Protein AF-A0A0D8FYC6-F1 (afdb_monomer_lite)

Secondary structure (DSSP, 8-state):
--HHHHHHHHHHHHHHHHHT---EE----SHHHHHHHHHTT--EE-STTT-----HHHHHHHHHHTPPP---S----HHHHHHHHHTTSTTHHHHHTS-S----HHHHHHHHHHHHHTT-HHHHHHHHHHHHHHHHHHTT---HHHHHHHHHHHHHHHHHHHHTT-

InterPro domains:
  IPR001633 EAL domain [PF00563] (3-53)
  IPR001633 EAL domain [PS50883] (1-67)
  IPR035919 EAL domain superfamily [G3DSA:3.20.20.450] (1-69)
  IPR035919 EAL domain superfamily [SSF141868] (3-65)

Structure (mmCIF, N/CA/C/O backbone):
data_AF-A0A0D8FYC6-F1
#
_entry.id   AF-A0A0D8FYC6-F1
#
loop_
_atom_site.group_PDB
_atom_site.id
_atom_site.type_symbol
_atom_site.label_atom_id
_atom_site.label_alt_id
_atom_site.label_comp_id
_atom_site.label_asym_id
_atom_site.label_entity_id
_atom_site.label_seq_id
_atom_site.pdbx_PDB_ins_code
_atom_site.Cartn_x
_atom_site.Cartn_y
_atom_site.Cartn_z
_atom_site.occupancy
_atom_site.B_iso_or_equiv
_atom_site.auth_seq_id
_atom_site.auth_comp_id
_atom_site.auth_asym_id
_atom_site.auth_atom_id
_atom_site.pdbx_PDB_model_num
ATOM 1 N N . MET A 1 1 ? 10.783 3.625 -0.130 1.00 62.75 1 MET A N 1
ATOM 2 C CA . MET A 1 1 ? 9.831 4.620 -0.662 1.00 62.75 1 MET A CA 1
ATOM 3 C C . MET A 1 1 ? 9.340 5.453 0.504 1.00 62.75 1 MET A C 1
ATOM 5 O O . MET A 1 1 ? 9.030 4.868 1.537 1.00 62.75 1 MET A O 1
ATOM 9 N N . ASP A 1 2 ? 9.343 6.778 0.390 1.00 71.94 2 ASP A N 1
ATOM 10 C CA . ASP A 1 2 ? 8.760 7.634 1.423 1.00 71.94 2 ASP A CA 1
ATOM 11 C C . ASP A 1 2 ? 7.218 7.564 1.393 1.00 71.94 2 ASP A C 1
ATOM 13 O O . ASP A 1 2 ? 6.615 7.017 0.464 1.00 71.94 2 ASP A O 1
ATOM 17 N N . VAL A 1 3 ? 6.578 8.106 2.430 1.00 63.38 3 VAL A N 1
ATOM 18 C CA . VAL A 1 3 ? 5.122 8.021 2.628 1.00 63.38 3 VAL A CA 1
ATOM 19 C C . VAL A 1 3 ? 4.333 8.723 1.518 1.00 63.38 3 VAL A C 1
ATOM 21 O O . VAL A 1 3 ? 3.275 8.222 1.134 1.00 63.38 3 VAL A O 1
ATOM 24 N N . ASN A 1 4 ? 4.836 9.833 0.973 1.00 72.81 4 ASN A N 1
ATOM 25 C CA . ASN A 1 4 ? 4.130 10.592 -0.058 1.00 72.81 4 ASN A CA 1
ATOM 26 C C . ASN A 1 4 ? 4.179 9.854 -1.392 1.00 72.81 4 ASN A C 1
ATOM 28 O O . ASN A 1 4 ? 3.146 9.665 -2.032 1.00 72.81 4 ASN A O 1
ATOM 32 N N . SER A 1 5 ? 5.359 9.359 -1.772 1.00 75.94 5 SER A N 1
ATOM 33 C CA . SER A 1 5 ? 5.511 8.551 -2.984 1.00 75.94 5 SER A CA 1
ATOM 34 C C . SER A 1 5 ? 4.628 7.302 -2.934 1.00 75.94 5 SER A C 1
ATOM 36 O O . SER A 1 5 ? 3.955 6.972 -3.910 1.00 75.94 5 SER A O 1
ATOM 38 N N . PHE A 1 6 ? 4.554 6.641 -1.775 1.00 74.88 6 PHE A N 1
ATOM 39 C CA . PHE A 1 6 ? 3.672 5.493 -1.584 1.00 74.88 6 PHE A CA 1
ATOM 40 C C . PHE A 1 6 ? 2.192 5.850 -1.788 1.00 74.88 6 PHE A C 1
ATOM 42 O O . PHE A 1 6 ? 1.472 5.110 -2.461 1.00 74.88 6 PHE A O 1
ATOM 49 N N . ALA A 1 7 ? 1.733 6.981 -1.243 1.00 73.38 7 ALA A N 1
ATOM 50 C CA . ALA A 1 7 ? 0.352 7.436 -1.398 1.00 73.38 7 ALA A CA 1
ATOM 51 C C . ALA A 1 7 ? 0.002 7.727 -2.867 1.00 73.38 7 ALA A C 1
ATOM 53 O O . ALA A 1 7 ? -1.060 7.317 -3.340 1.00 73.38 7 ALA A O 1
ATOM 54 N N . VAL A 1 8 ? 0.913 8.368 -3.607 1.00 84.00 8 VAL A N 1
ATOM 55 C CA . VAL A 1 8 ? 0.735 8.658 -5.038 1.00 84.00 8 VAL A CA 1
ATOM 56 C C . VAL A 1 8 ? 0.640 7.369 -5.850 1.00 84.00 8 VAL A C 1
ATOM 58 O O . VAL A 1 8 ? -0.327 7.184 -6.588 1.00 84.00 8 VAL A O 1
ATOM 61 N N . VAL A 1 9 ? 1.592 6.445 -5.687 1.00 83.06 9 VAL A N 1
ATOM 62 C CA . VAL A 1 9 ? 1.609 5.193 -6.462 1.00 83.06 9 VAL A CA 1
ATOM 63 C C . VAL A 1 9 ? 0.421 4.300 -6.112 1.00 83.06 9 VAL A C 1
ATOM 65 O O . VAL A 1 9 ? -0.181 3.713 -7.009 1.00 83.06 9 VAL A O 1
ATOM 68 N N . SER A 1 10 ? 0.019 4.250 -4.841 1.00 77.50 10 SER A N 1
ATOM 69 C CA . SER A 1 10 ? -1.192 3.537 -4.410 1.00 77.50 10 SER A CA 1
ATOM 70 C C . SER A 1 10 ? -2.447 4.113 -5.071 1.00 77.50 10 SER A C 1
ATOM 72 O O . SER A 1 10 ? -3.253 3.372 -5.631 1.00 77.50 10 SER A O 1
ATOM 74 N N . SER A 1 11 ? -2.584 5.442 -5.082 1.00 83.31 11 SER A N 1
ATOM 75 C CA . SER A 1 11 ? -3.723 6.125 -5.708 1.00 83.31 11 SER A CA 1
ATOM 76 C C . SER A 1 11 ? -3.771 5.876 -7.216 1.00 83.31 11 SER A C 1
ATOM 78 O O . SER A 1 11 ? -4.825 5.542 -7.754 1.00 83.31 11 SER A O 1
ATOM 80 N N . LEU A 1 12 ? -2.626 5.969 -7.900 1.00 86.62 12 LEU A N 1
ATOM 81 C CA . LEU A 1 12 ? -2.525 5.694 -9.334 1.00 86.62 12 LEU A CA 1
ATOM 82 C C . LEU A 1 12 ? -2.868 4.236 -9.657 1.00 86.62 12 LEU A C 1
ATOM 84 O O . LEU A 1 12 ? -3.613 3.980 -10.598 1.00 86.62 12 LEU A O 1
ATOM 88 N N . SER A 1 13 ? -2.362 3.289 -8.866 1.00 82.69 13 SER A N 1
ATOM 89 C CA . SER A 1 13 ? -2.627 1.856 -9.051 1.00 82.69 13 SER A CA 1
ATOM 90 C C . SER A 1 13 ? -4.116 1.543 -8.889 1.00 82.69 13 SER A C 1
ATOM 92 O O . SER A 1 13 ? -4.694 0.794 -9.678 1.00 82.69 13 SER A O 1
ATOM 94 N N . PHE A 1 14 ? -4.764 2.177 -7.910 1.00 80.75 14 PHE A N 1
ATOM 95 C CA . PHE A 1 14 ? -6.203 2.064 -7.699 1.00 80.75 14 PHE A CA 1
ATOM 96 C C . PHE A 1 14 ? -7.010 2.641 -8.871 1.00 80.75 14 PHE A C 1
ATOM 98 O O . PHE A 1 14 ? -7.890 1.963 -9.406 1.00 80.75 14 PHE A O 1
ATOM 105 N N . LEU A 1 15 ? -6.676 3.860 -9.310 1.00 85.81 15 LEU A N 1
ATOM 106 C CA . LEU A 1 15 ? -7.316 4.506 -10.460 1.00 85.81 15 LEU A CA 1
ATOM 107 C C . LEU A 1 15 ? -7.155 3.677 -11.733 1.00 85.81 15 LEU A C 1
ATOM 109 O O . LEU A 1 15 ? -8.124 3.481 -12.462 1.00 85.81 15 LEU A O 1
ATOM 113 N N . ALA A 1 16 ? -5.957 3.148 -11.974 1.00 86.38 16 ALA A N 1
ATOM 114 C CA . ALA A 1 16 ? -5.676 2.324 -13.135 1.00 86.38 16 ALA A CA 1
ATOM 115 C C . ALA A 1 16 ? -6.537 1.060 -13.170 1.00 86.38 16 ALA A C 1
ATOM 117 O O . ALA A 1 16 ? -7.101 0.727 -14.212 1.00 86.38 16 ALA A O 1
ATOM 118 N N . ARG A 1 17 ? -6.709 0.401 -12.016 1.00 82.69 17 ARG A N 1
ATOM 119 C CA . ARG A 1 17 ? -7.574 -0.775 -11.899 1.00 82.69 17 ARG A CA 1
ATOM 120 C C . ARG A 1 17 ? -9.033 -0.448 -12.206 1.00 82.69 17 ARG A C 1
ATOM 122 O O . ARG A 1 17 ? -9.665 -1.204 -12.935 1.00 82.69 17 ARG A O 1
ATOM 129 N N . ILE A 1 18 ? -9.561 0.660 -11.679 1.00 83.50 18 ILE A N 1
ATOM 130 C CA . ILE A 1 18 ? -10.941 1.093 -11.964 1.00 83.50 18 ILE A CA 1
ATOM 131 C C . ILE A 1 18 ? -11.107 1.447 -13.443 1.00 83.50 18 ILE A C 1
ATOM 133 O O . ILE A 1 18 ? -12.100 1.075 -14.060 1.00 83.50 18 ILE A O 1
ATOM 137 N N . ALA A 1 19 ? -10.130 2.146 -14.018 1.00 89.81 19 ALA A N 1
ATOM 138 C CA . ALA A 1 19 ? -10.148 2.554 -15.416 1.00 89.81 19 ALA A CA 1
ATOM 139 C C . ALA A 1 19 ? -9.852 1.403 -16.398 1.00 89.81 19 ALA A C 1
ATOM 141 O O . ALA A 1 19 ? -9.963 1.598 -17.606 1.00 89.81 19 ALA A O 1
ATOM 142 N N . GLY A 1 20 ? -9.457 0.220 -15.912 1.00 85.94 20 GLY A N 1
ATOM 143 C CA . GLY A 1 20 ? -9.084 -0.917 -16.755 1.00 85.94 20 GLY A CA 1
ATOM 144 C C . GLY A 1 20 ? -7.800 -0.695 -17.565 1.00 85.94 20 GLY A C 1
ATOM 145 O O . GLY A 1 20 ? -7.620 -1.318 -18.610 1.00 85.94 20 GLY A O 1
ATOM 146 N N . ILE A 1 21 ? -6.910 0.192 -17.109 1.00 90.31 21 ILE A N 1
ATOM 147 C CA . ILE A 1 21 ? -5.634 0.489 -17.773 1.00 90.31 21 ILE A CA 1
ATOM 148 C C . ILE A 1 21 ? -4.470 -0.192 -17.051 1.00 90.31 21 ILE A C 1
ATOM 150 O O . ILE A 1 21 ? -4.507 -0.435 -15.846 1.00 90.31 21 ILE A O 1
ATOM 154 N N . ARG A 1 22 ? -3.402 -0.488 -17.798 1.00 87.06 22 ARG A N 1
ATOM 155 C CA . ARG A 1 22 ? -2.169 -1.060 -17.243 1.00 87.06 22 ARG A CA 1
ATOM 156 C C . ARG A 1 22 ? -1.171 0.048 -16.927 1.00 87.06 22 ARG A C 1
ATOM 158 O O . ARG A 1 22 ? -1.024 0.981 -17.710 1.00 87.06 22 ARG A O 1
ATOM 165 N N . VAL A 1 23 ? -0.462 -0.095 -15.811 1.00 90.00 23 VAL A N 1
ATOM 166 C CA . VAL A 1 23 ? 0.601 0.824 -15.377 1.00 90.00 23 VAL A CA 1
ATOM 167 C C . VAL A 1 23 ? 1.941 0.110 -15.477 1.00 90.00 23 VAL A C 1
ATOM 169 O O . VAL A 1 23 ? 2.039 -1.065 -15.118 1.00 90.00 23 VAL A O 1
ATOM 172 N N . VAL A 1 24 ? 2.955 0.826 -15.958 1.00 92.50 24 VAL A N 1
ATOM 173 C CA . VAL A 1 24 ? 4.349 0.374 -16.005 1.00 92.50 24 VAL A CA 1
ATOM 174 C C . VAL A 1 24 ? 5.132 1.129 -14.936 1.00 92.50 24 VAL A C 1
ATOM 176 O O . VAL A 1 24 ? 5.103 2.356 -14.912 1.00 92.50 24 VAL A O 1
ATOM 179 N N . ALA A 1 25 ? 5.826 0.408 -14.054 1.00 91.81 25 ALA A N 1
ATOM 180 C CA . ALA A 1 25 ? 6.834 1.016 -13.189 1.00 91.81 25 ALA A CA 1
ATOM 181 C C . ALA A 1 25 ? 8.148 1.152 -13.965 1.00 91.81 25 ALA A C 1
ATOM 183 O O . ALA A 1 25 ? 8.753 0.143 -14.324 1.00 91.81 25 ALA A O 1
ATOM 184 N N . GLU A 1 26 ? 8.573 2.383 -14.234 1.00 94.50 26 GLU A N 1
ATOM 185 C CA . GLU A 1 26 ? 9.835 2.679 -14.916 1.00 94.50 26 GLU A CA 1
ATOM 186 C C . GLU A 1 26 ? 10.975 2.923 -13.920 1.00 94.50 26 GLU A C 1
ATOM 188 O O . GLU A 1 26 ? 10.749 3.332 -12.782 1.00 94.50 26 GLU A O 1
ATOM 193 N N . GLY A 1 27 ? 12.212 2.690 -14.366 1.00 93.50 27 GLY A N 1
ATOM 194 C CA . GLY A 1 27 ? 13.413 2.963 -13.576 1.00 93.50 27 GLY A CA 1
ATOM 195 C C . GLY A 1 27 ? 13.618 2.020 -12.388 1.00 93.50 27 GLY A C 1
ATOM 196 O O . GLY A 1 27 ? 14.230 2.419 -11.408 1.00 93.50 27 GLY A O 1
ATOM 197 N N . VAL A 1 28 ? 13.108 0.785 -12.442 1.00 92.62 28 VAL A N 1
ATOM 198 C CA . VAL A 1 28 ? 13.336 -0.208 -11.377 1.00 92.62 28 VAL A CA 1
ATOM 199 C C . VAL A 1 28 ? 14.750 -0.780 -11.479 1.00 92.62 28 VAL A C 1
ATOM 201 O O . VAL A 1 28 ? 15.089 -1.465 -12.447 1.00 92.62 28 VAL A O 1
ATOM 204 N N . GLU A 1 29 ? 15.579 -0.523 -10.474 1.00 94.94 29 GLU A N 1
ATOM 205 C CA . GLU A 1 29 ? 16.993 -0.917 -10.468 1.00 94.94 29 GLU A CA 1
ATOM 206 C C . GLU A 1 29 ? 17.291 -2.002 -9.433 1.00 94.94 29 GLU A C 1
ATOM 208 O O . GLU A 1 29 ? 18.260 -2.747 -9.573 1.00 94.94 29 GLU A O 1
ATOM 213 N N . THR A 1 30 ? 16.435 -2.135 -8.419 1.00 90.94 30 THR A N 1
ATOM 214 C CA . THR A 1 30 ? 16.637 -3.061 -7.301 1.00 90.94 30 THR A CA 1
ATOM 215 C C . THR A 1 30 ? 15.470 -4.028 -7.120 1.00 90.94 30 THR A C 1
ATOM 217 O O . THR A 1 30 ? 14.307 -3.706 -7.382 1.00 90.94 30 THR A O 1
ATOM 220 N N . THR A 1 31 ? 15.764 -5.224 -6.604 1.00 86.19 31 THR A N 1
ATOM 221 C CA . THR A 1 31 ? 14.745 -6.218 -6.228 1.00 86.19 31 THR A CA 1
ATOM 222 C C . THR A 1 31 ? 13.740 -5.655 -5.230 1.00 86.19 31 THR A C 1
ATOM 224 O O . THR A 1 31 ? 12.554 -5.946 -5.324 1.00 86.19 31 THR A O 1
ATOM 227 N N . ASP A 1 32 ? 14.181 -4.791 -4.320 1.00 82.12 32 ASP A N 1
ATOM 228 C CA . ASP A 1 32 ? 13.321 -4.182 -3.308 1.00 82.12 32 ASP A CA 1
ATOM 229 C C . ASP A 1 32 ? 12.285 -3.228 -3.924 1.00 82.12 32 ASP A C 1
ATOM 231 O O . ASP A 1 32 ? 11.148 -3.140 -3.457 1.00 82.12 32 ASP A O 1
ATOM 235 N N . GLU A 1 33 ? 12.656 -2.485 -4.970 1.00 86.44 33 GLU A N 1
ATOM 236 C CA . GLU A 1 33 ? 11.725 -1.651 -5.742 1.00 86.44 33 GLU A CA 1
ATOM 237 C C . GLU A 1 33 ? 10.717 -2.505 -6.501 1.00 86.44 33 GLU A C 1
ATOM 239 O O . GLU A 1 33 ? 9.518 -2.220 -6.450 1.00 86.44 33 GLU A O 1
ATOM 244 N N . LEU A 1 34 ? 11.190 -3.580 -7.138 1.00 86.62 34 LEU A N 1
ATOM 245 C CA . LEU A 1 34 ? 10.335 -4.540 -7.823 1.00 86.62 34 LEU A CA 1
ATOM 246 C C . LEU A 1 34 ? 9.320 -5.163 -6.865 1.00 86.62 34 LEU A C 1
ATOM 248 O O . LEU A 1 34 ? 8.127 -5.185 -7.165 1.00 86.62 34 LEU A O 1
ATOM 252 N N . PHE A 1 35 ? 9.775 -5.653 -5.710 1.00 80.44 35 PHE A N 1
ATOM 253 C CA . PHE A 1 35 ? 8.890 -6.239 -4.717 1.00 80.44 35 PHE A CA 1
ATOM 254 C C . PHE A 1 35 ? 7.847 -5.214 -4.297 1.00 80.44 35 PHE A C 1
ATOM 256 O O . PHE A 1 35 ? 6.664 -5.492 -4.463 1.00 80.44 35 PHE A O 1
ATOM 263 N N . ARG A 1 36 ? 8.231 -3.999 -3.891 1.00 79.69 36 ARG A N 1
ATOM 264 C CA . ARG A 1 36 ? 7.257 -2.948 -3.548 1.00 79.69 36 ARG A CA 1
ATOM 265 C C . ARG A 1 36 ? 6.209 -2.716 -4.640 1.00 79.69 36 ARG A C 1
ATOM 267 O O . ARG A 1 36 ? 5.031 -2.591 -4.316 1.00 79.69 36 ARG A O 1
ATOM 274 N N . TRP A 1 37 ? 6.606 -2.701 -5.912 1.00 85.31 37 TRP A N 1
ATOM 275 C CA . TRP A 1 37 ? 5.678 -2.550 -7.034 1.00 85.31 37 TRP A CA 1
ATOM 276 C C . TRP A 1 37 ? 4.689 -3.717 -7.153 1.00 85.31 37 TRP A C 1
ATOM 278 O O . TRP A 1 37 ? 3.481 -3.498 -7.218 1.00 85.31 37 TRP A O 1
ATOM 288 N N . ILE A 1 38 ? 5.173 -4.960 -7.099 1.00 81.00 38 ILE A N 1
ATOM 289 C CA . ILE A 1 38 ? 4.322 -6.163 -7.138 1.00 81.00 38 ILE A CA 1
ATOM 290 C C . ILE A 1 38 ? 3.375 -6.205 -5.938 1.00 81.00 38 ILE A C 1
ATOM 292 O O . ILE A 1 38 ? 2.209 -6.584 -6.060 1.00 81.00 38 ILE A O 1
ATOM 296 N N . HIS A 1 39 ? 3.859 -5.778 -4.771 1.00 74.19 39 HIS A N 1
ATOM 297 C CA . HIS A 1 39 ? 3.047 -5.708 -3.566 1.00 74.19 39 HIS A CA 1
ATOM 298 C C . HIS A 1 39 ? 1.904 -4.695 -3.733 1.00 74.19 39 HIS A C 1
ATOM 300 O O . HIS A 1 39 ? 0.836 -4.921 -3.187 1.00 74.19 39 HIS A O 1
ATOM 306 N N . LEU A 1 40 ? 2.059 -3.649 -4.548 1.00 75.62 40 LEU A N 1
ATOM 307 C CA . LEU A 1 40 ? 0.977 -2.724 -4.913 1.00 75.62 40 LEU A CA 1
ATOM 308 C C . LEU A 1 40 ? 0.075 -3.241 -6.055 1.00 75.62 40 LEU A C 1
ATOM 310 O O . LEU A 1 40 ? -0.757 -2.497 -6.569 1.00 75.62 40 LEU A O 1
ATOM 314 N N . GLY A 1 41 ? 0.217 -4.502 -6.472 1.00 76.31 41 GLY A N 1
ATOM 315 C CA . GLY A 1 41 ? -0.534 -5.070 -7.598 1.00 76.31 41 GLY A CA 1
ATOM 316 C C . GLY A 1 41 ? 0.045 -4.735 -8.968 1.00 76.31 41 GLY A C 1
ATOM 317 O O . GLY A 1 41 ? -0.616 -4.954 -9.982 1.00 76.31 41 GLY A O 1
ATOM 318 N N . GLY A 1 42 ? 1.276 -4.231 -9.003 1.00 82.81 42 GLY A N 1
ATOM 319 C CA . GLY A 1 42 ? 2.014 -3.960 -10.222 1.00 82.81 42 GLY A CA 1
ATOM 320 C C . GLY A 1 42 ? 2.239 -5.196 -11.090 1.00 82.81 42 GLY A C 1
ATOM 321 O O . GLY A 1 42 ? 2.583 -6.264 -10.586 1.00 82.81 42 GLY A O 1
ATOM 322 N N . GLN A 1 43 ? 2.065 -5.039 -12.406 1.00 80.94 43 GLN A N 1
ATOM 323 C CA . GLN A 1 43 ? 2.174 -6.137 -13.383 1.00 80.94 43 GLN A CA 1
ATOM 324 C C . GLN A 1 43 ? 3.220 -5.893 -14.473 1.00 80.94 43 GLN A C 1
ATOM 326 O O . GLN A 1 43 ? 3.757 -6.850 -15.023 1.00 80.94 43 GLN A O 1
ATOM 331 N N . LEU A 1 44 ? 3.497 -4.630 -14.808 1.00 88.38 44 LEU A N 1
ATOM 332 C CA . LEU A 1 44 ? 4.451 -4.256 -15.851 1.00 88.38 44 LEU A CA 1
ATOM 333 C C . LEU A 1 44 ? 5.583 -3.432 -15.247 1.00 88.38 44 LEU A C 1
ATOM 335 O O . LEU A 1 44 ? 5.343 -2.572 -14.398 1.00 88.38 44 LEU A O 1
ATOM 339 N N . VAL A 1 45 ? 6.811 -3.688 -15.682 1.00 90.88 45 VAL A N 1
ATOM 340 C CA . VAL A 1 45 ? 8.010 -3.055 -15.134 1.00 90.88 45 VAL A CA 1
ATOM 341 C C . VAL A 1 45 ? 9.063 -2.866 -16.219 1.00 90.88 45 VAL A C 1
ATOM 343 O O . VAL A 1 45 ? 9.219 -3.712 -17.097 1.00 90.88 45 VAL A O 1
ATOM 346 N N . GLN A 1 46 ? 9.792 -1.760 -16.133 1.00 93.31 46 GLN A N 1
ATOM 347 C CA . GLN A 1 46 ? 10.971 -1.462 -16.928 1.00 93.31 46 GLN A CA 1
ATOM 348 C C . GLN A 1 46 ? 12.061 -0.912 -16.007 1.00 93.31 46 GLN A C 1
ATOM 350 O O . GLN A 1 46 ? 11.807 -0.060 -15.158 1.00 93.31 46 GLN A O 1
ATOM 355 N N . GLY A 1 47 ? 13.297 -1.359 -16.200 1.00 93.56 47 GLY A N 1
ATOM 356 C CA . GLY A 1 47 ? 14.439 -0.795 -15.495 1.00 93.56 47 GLY A CA 1
ATOM 357 C C . GLY A 1 47 ? 15.676 -1.678 -15.555 1.00 93.56 47 GLY A C 1
ATOM 358 O O . GLY A 1 47 ? 15.638 -2.803 -16.063 1.00 93.56 47 GLY A O 1
ATOM 359 N N . TYR A 1 48 ? 16.782 -1.148 -15.035 1.00 94.38 48 TYR A N 1
ATOM 360 C CA . TYR A 1 48 ? 18.099 -1.781 -15.125 1.00 94.38 48 TYR A CA 1
ATOM 361 C C . TYR A 1 48 ? 18.221 -3.064 -14.312 1.00 94.38 48 TYR A C 1
ATOM 363 O O . TYR A 1 48 ? 19.138 -3.838 -14.575 1.00 94.38 48 TYR A O 1
ATOM 371 N N . LEU A 1 49 ? 17.283 -3.322 -13.394 1.00 91.00 49 LEU A N 1
ATOM 372 C CA . LEU A 1 49 ? 17.161 -4.623 -12.746 1.00 91.00 49 LEU A CA 1
ATOM 373 C C . LEU A 1 49 ? 17.002 -5.758 -13.772 1.00 91.00 49 LEU A C 1
ATOM 375 O O . LEU A 1 49 ? 17.484 -6.862 -13.542 1.00 91.00 49 LEU A O 1
ATOM 379 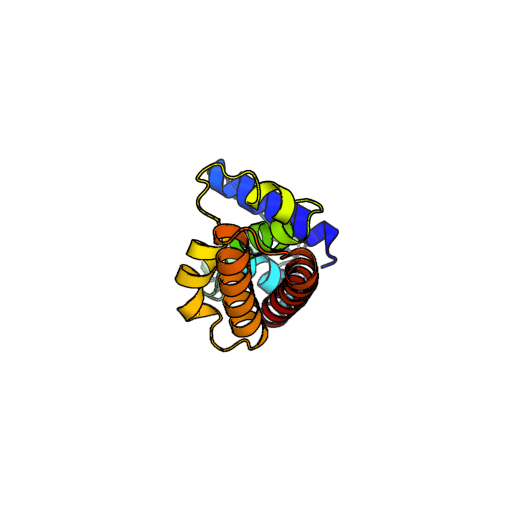N N . TYR A 1 50 ? 16.328 -5.481 -14.893 1.00 87.25 50 TYR A N 1
ATOM 380 C CA . TYR A 1 50 ? 16.069 -6.455 -15.951 1.00 87.25 50 TYR A CA 1
ATOM 381 C C . TYR A 1 50 ? 17.006 -6.281 -17.136 1.00 87.25 50 TYR A C 1
ATOM 383 O O . TYR A 1 50 ? 17.661 -7.229 -17.559 1.00 87.25 50 TYR A O 1
ATOM 391 N N . SER A 1 51 ? 17.047 -5.074 -17.701 1.00 90.06 51 SER A N 1
ATOM 392 C CA . SER A 1 51 ? 17.894 -4.781 -18.850 1.00 90.06 51 SER A CA 1
ATOM 393 C C . SER A 1 51 ? 18.121 -3.282 -18.989 1.00 90.06 51 SER A C 1
ATOM 395 O O . SER A 1 51 ? 17.229 -2.463 -18.753 1.00 90.06 51 SER A O 1
ATOM 397 N N . ARG A 1 52 ? 19.330 -2.915 -19.407 1.00 92.88 52 ARG A N 1
ATOM 398 C CA . ARG A 1 52 ? 19.601 -1.574 -19.935 1.00 92.88 52 ARG A CA 1
ATOM 399 C C . ARG A 1 52 ? 19.010 -1.458 -21.349 1.00 92.88 52 ARG A C 1
ATOM 401 O O . ARG A 1 52 ? 18.683 -2.476 -21.950 1.00 92.88 52 ARG A O 1
ATOM 408 N N . PRO A 1 53 ? 18.888 -0.250 -21.921 1.00 93.31 53 PRO A N 1
ATOM 409 C CA . PRO A 1 53 ? 18.666 -0.113 -23.352 1.00 93.31 53 PRO A CA 1
ATOM 410 C C . PRO A 1 53 ? 19.728 -0.905 -24.122 1.00 93.31 53 PRO A C 1
ATOM 412 O O . PRO A 1 53 ? 20.925 -0.747 -23.878 1.00 93.31 53 PRO A O 1
ATOM 415 N N . ILE A 1 54 ? 19.269 -1.773 -25.013 1.00 93.94 54 ILE A N 1
ATOM 416 C CA . ILE A 1 54 ? 20.089 -2.653 -25.846 1.00 93.94 54 ILE A CA 1
ATOM 417 C C . ILE A 1 54 ? 19.813 -2.362 -27.321 1.00 93.94 54 ILE A C 1
ATOM 419 O O . ILE A 1 54 ? 18.807 -1.734 -27.659 1.00 93.94 54 ILE A O 1
ATOM 423 N N . ASP A 1 55 ? 20.706 -2.809 -28.198 1.00 97.19 55 ASP A N 1
ATOM 424 C CA . ASP A 1 55 ? 20.488 -2.742 -29.640 1.00 97.19 55 ASP A CA 1
ATOM 425 C C . ASP A 1 55 ? 19.475 -3.794 -30.134 1.00 97.19 55 ASP A C 1
ATOM 427 O O . ASP A 1 55 ? 18.978 -4.642 -29.385 1.00 97.19 55 ASP A O 1
ATOM 431 N N . LEU A 1 56 ? 19.145 -3.703 -31.424 1.00 96.06 56 LEU A N 1
ATOM 432 C CA . LEU A 1 56 ? 18.165 -4.572 -32.064 1.00 96.06 56 LEU A CA 1
ATOM 433 C C . LEU A 1 56 ? 18.585 -6.048 -32.044 1.00 96.06 56 LEU A C 1
ATOM 435 O O . LEU A 1 56 ? 17.734 -6.902 -31.811 1.00 96.06 56 LEU A O 1
ATOM 439 N N . GLU A 1 57 ? 19.861 -6.363 -32.280 1.00 96.31 57 GLU A N 1
ATOM 440 C CA . GLU A 1 57 ? 20.312 -7.759 -32.326 1.00 96.31 57 GLU A CA 1
ATOM 441 C C . GLU A 1 57 ? 20.202 -8.420 -30.952 1.00 96.31 57 GLU A C 1
ATOM 443 O O . GLU A 1 57 ? 19.659 -9.520 -30.827 1.00 96.31 57 GLU A O 1
ATOM 448 N N . ALA A 1 58 ? 20.629 -7.719 -29.901 1.00 92.38 58 ALA A N 1
ATOM 449 C CA . ALA A 1 58 ? 20.481 -8.187 -28.531 1.00 92.38 58 ALA A CA 1
ATOM 450 C C . ALA A 1 58 ? 19.003 -8.365 -28.142 1.00 92.38 58 ALA A C 1
ATOM 452 O O . ALA A 1 58 ? 18.659 -9.338 -27.466 1.00 92.38 58 ALA A O 1
ATOM 453 N N . PHE A 1 59 ? 18.120 -7.462 -28.586 1.00 91.69 59 PHE A N 1
ATOM 454 C CA . PHE A 1 59 ? 16.680 -7.567 -28.344 1.00 91.69 59 PHE A CA 1
ATOM 455 C C . PHE A 1 59 ? 16.056 -8.789 -29.029 1.00 91.69 59 PHE A C 1
ATOM 457 O O . PHE A 1 59 ? 15.338 -9.548 -28.375 1.00 91.69 59 PHE A O 1
ATOM 464 N N . LEU A 1 60 ? 16.366 -9.024 -30.309 1.00 94.12 60 LEU A N 1
ATOM 465 C CA . LEU A 1 60 ? 15.905 -10.212 -31.037 1.00 94.12 60 LEU A CA 1
ATOM 466 C C . LEU A 1 60 ? 16.375 -11.499 -30.349 1.00 94.12 60 LEU A C 1
ATOM 468 O O . LEU A 1 60 ? 15.581 -12.412 -30.140 1.00 94.12 60 LEU A O 1
ATOM 472 N N . GLY A 1 61 ? 17.626 -11.525 -29.879 1.00 91.88 61 GLY A N 1
ATOM 473 C CA . GLY A 1 61 ? 18.151 -12.656 -29.120 1.00 91.88 61 GLY A CA 1
ATOM 474 C C . GLY A 1 61 ? 17.393 -12.941 -27.817 1.00 91.88 61 GLY A C 1
ATOM 475 O O . GLY A 1 61 ? 17.306 -14.100 -27.420 1.00 91.88 61 GLY A O 1
ATOM 476 N N . ILE A 1 62 ? 16.846 -11.927 -27.133 1.00 88.38 62 ILE A N 1
ATOM 477 C CA . ILE A 1 62 ? 15.991 -12.126 -25.944 1.00 88.38 62 ILE A CA 1
ATOM 478 C C . ILE A 1 62 ? 14.635 -12.715 -26.343 1.00 88.38 62 ILE A C 1
ATOM 480 O O . ILE A 1 62 ? 14.164 -13.645 -25.687 1.00 88.38 62 ILE A O 1
ATOM 484 N N . LEU A 1 63 ? 14.017 -12.197 -27.410 1.00 88.38 63 LEU A N 1
ATOM 485 C CA . LEU A 1 63 ? 12.717 -12.678 -27.889 1.00 88.38 63 LEU A CA 1
ATOM 486 C C . LEU A 1 63 ? 12.765 -14.158 -28.280 1.00 88.38 63 LEU A C 1
ATOM 488 O O . LEU A 1 63 ? 11.870 -14.910 -27.897 1.00 88.38 63 LEU A O 1
ATOM 492 N N . ASP A 1 64 ? 13.830 -14.585 -28.958 1.00 92.38 64 ASP A N 1
ATOM 493 C CA . ASP A 1 64 ? 14.004 -15.978 -29.381 1.00 92.38 64 ASP A CA 1
ATOM 494 C C . ASP A 1 64 ? 14.158 -16.947 -28.200 1.00 92.38 64 ASP A C 1
ATOM 496 O O . ASP A 1 64 ? 13.744 -18.104 -28.285 1.00 92.38 64 ASP A O 1
ATOM 500 N N . ARG A 1 65 ? 14.724 -16.489 -27.073 1.00 87.00 65 ARG A N 1
ATOM 501 C CA . ARG A 1 65 ? 14.867 -17.317 -25.864 1.00 87.00 65 ARG A CA 1
ATOM 502 C C . ARG A 1 65 ? 13.552 -17.517 -25.114 1.00 87.00 65 ARG A C 1
ATOM 504 O O . ARG A 1 65 ? 13.436 -18.491 -24.374 1.00 87.00 65 ARG A O 1
ATOM 511 N N . GLY A 1 66 ? 12.579 -16.618 -25.282 1.00 78.81 66 GLY A N 1
ATOM 512 C CA . GLY A 1 66 ? 11.270 -16.720 -24.630 1.00 78.81 66 GLY A CA 1
ATOM 513 C C . GLY A 1 66 ? 11.335 -16.773 -23.098 1.00 78.81 66 GLY A C 1
ATOM 514 O O . GLY A 1 66 ? 10.478 -17.394 -22.470 1.00 78.81 66 GLY A O 1
ATOM 515 N N . GLU A 1 67 ? 12.358 -16.169 -22.486 1.00 76.75 67 GLU A N 1
ATOM 516 C CA . GLU A 1 67 ? 12.545 -16.199 -21.034 1.00 76.75 67 GLU A CA 1
ATOM 517 C C . GLU A 1 67 ? 11.376 -15.504 -20.321 1.00 76.75 67 GLU A C 1
ATOM 519 O O . GLU A 1 67 ? 11.136 -14.305 -20.479 1.00 76.75 67 GLU A O 1
ATOM 524 N N . LEU A 1 68 ? 10.643 -16.270 -19.510 1.00 68.69 68 LEU A N 1
ATOM 525 C CA . LEU A 1 68 ? 9.602 -15.747 -18.634 1.00 68.69 68 LEU A CA 1
ATOM 526 C C . LEU A 1 68 ? 10.200 -15.413 -17.270 1.00 68.69 68 LEU A C 1
ATOM 528 O O . LEU A 1 68 ? 10.815 -16.252 -16.613 1.00 68.69 68 LEU A O 1
ATOM 532 N N . LEU A 1 69 ? 9.961 -14.189 -16.814 1.00 67.56 69 LEU A N 1
ATOM 533 C CA . LEU A 1 69 ? 10.318 -13.766 -15.468 1.00 67.56 69 LEU A CA 1
ATOM 534 C C . LEU A 1 69 ? 9.233 -14.220 -14.491 1.00 67.56 69 LEU A C 1
ATOM 536 O O . LEU A 1 69 ? 8.078 -13.800 -14.572 1.00 67.56 69 LEU A O 1
ATOM 540 N N . HIS A 1 70 ? 9.611 -15.080 -13.548 1.00 65.50 70 HIS A N 1
ATOM 541 C CA . HIS A 1 70 ? 8.729 -15.484 -12.462 1.00 65.50 70 HIS A CA 1
ATOM 542 C C . HIS A 1 70 ? 8.645 -14.372 -11.420 1.00 65.50 70 HIS A C 1
ATOM 544 O O . HIS A 1 70 ? 9.575 -14.151 -10.645 1.00 65.50 70 HIS A O 1
ATOM 550 N N . LEU A 1 71 ? 7.507 -13.684 -11.387 1.00 62.97 71 LEU A N 1
ATOM 551 C CA . LEU A 1 71 ? 7.204 -12.729 -10.330 1.00 62.97 71 LEU A CA 1
ATOM 552 C C . LEU A 1 71 ? 6.637 -13.467 -9.104 1.00 62.97 71 LEU A C 1
ATOM 554 O O . LEU A 1 71 ? 5.869 -14.421 -9.264 1.00 62.97 71 LEU A O 1
ATOM 558 N N . PRO A 1 72 ? 6.979 -13.049 -7.872 1.00 59.47 72 PRO A N 1
ATOM 559 C CA . PRO A 1 72 ? 6.327 -13.554 -6.669 1.00 59.47 72 PRO A CA 1
ATOM 560 C C . PRO A 1 72 ? 4.808 -13.376 -6.751 1.00 59.47 72 PRO A C 1
ATOM 562 O O . PRO A 1 72 ? 4.291 -12.306 -7.058 1.00 59.47 72 PRO A O 1
ATOM 565 N N . SER A 1 73 ? 4.083 -14.434 -6.407 1.00 54.34 73 SER A N 1
ATOM 566 C CA . SER A 1 73 ? 2.621 -14.523 -6.492 1.00 54.34 73 SER A CA 1
ATOM 567 C C . SER A 1 73 ? 1.876 -13.800 -5.362 1.00 54.34 73 SER A C 1
ATOM 569 O O . SER A 1 73 ? 0.646 -13.783 -5.340 1.00 54.34 73 SER A O 1
ATOM 571 N N . ARG A 1 74 ? 2.589 -13.191 -4.406 1.00 56.44 74 ARG A N 1
ATOM 572 C CA . ARG A 1 74 ? 1.971 -12.470 -3.285 1.00 56.44 74 ARG A CA 1
ATOM 573 C C . ARG A 1 74 ? 1.755 -11.004 -3.637 1.00 56.44 74 ARG A C 1
ATOM 575 O O . ARG A 1 74 ? 2.575 -10.146 -3.336 1.00 56.44 74 ARG A O 1
ATOM 582 N N . VAL A 1 75 ? 0.601 -10.737 -4.233 1.00 57.84 75 VAL A N 1
ATOM 583 C CA . VAL A 1 75 ? 0.069 -9.384 -4.419 1.00 57.84 75 VAL A CA 1
ATOM 584 C C . VAL A 1 75 ? -0.555 -8.907 -3.104 1.00 57.84 75 VAL A C 1
ATOM 586 O O . VAL A 1 75 ? -1.294 -9.656 -2.450 1.00 57.84 75 VAL A O 1
ATOM 589 N N . PHE A 1 76 ? -0.262 -7.678 -2.675 1.00 63.34 76 PHE A N 1
ATOM 590 C CA . PHE A 1 76 ? -0.948 -7.043 -1.548 1.00 63.34 76 PHE A CA 1
ATOM 591 C C . PHE A 1 76 ? -2.041 -6.118 -2.080 1.00 63.34 76 PHE A C 1
ATOM 593 O O . PHE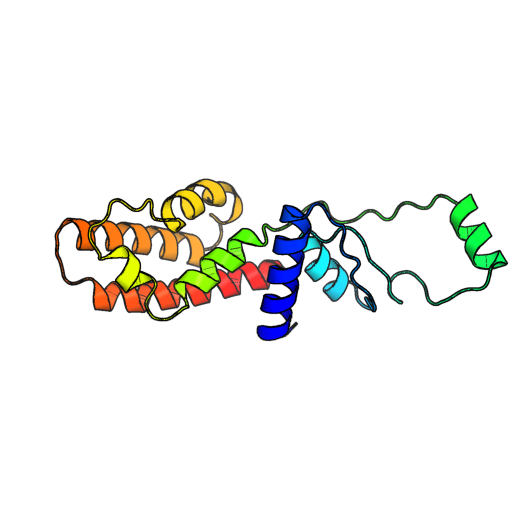 A 1 76 ? -1.976 -5.584 -3.183 1.00 63.34 76 PHE A O 1
ATOM 600 N N . ALA A 1 77 ? -3.115 -6.022 -1.309 1.00 65.69 77 ALA A N 1
ATOM 601 C CA . ALA A 1 77 ? -4.261 -5.210 -1.657 1.00 65.69 77 ALA A CA 1
ATOM 602 C C . ALA A 1 77 ? -3.915 -3.752 -1.338 1.00 65.69 77 ALA A C 1
ATOM 604 O O . ALA A 1 77 ? -3.795 -3.398 -0.166 1.00 65.69 77 ALA A O 1
ATOM 605 N N . VAL A 1 78 ? -3.754 -2.904 -2.358 1.00 68.50 78 VAL A N 1
ATOM 606 C CA . VAL A 1 78 ? -3.622 -1.439 -2.194 1.00 68.50 78 VAL A CA 1
ATOM 607 C C . VAL A 1 78 ? -4.739 -0.890 -1.298 1.00 68.50 78 VAL A C 1
ATOM 609 O O . VAL A 1 78 ? -4.527 0.019 -0.497 1.00 68.50 78 VAL A O 1
ATOM 612 N N . GLU A 1 79 ? -5.908 -1.519 -1.388 1.00 72.88 79 GLU A N 1
ATOM 613 C CA . GLU A 1 79 ? -7.094 -1.321 -0.552 1.00 72.88 79 GLU A CA 1
ATOM 614 C C . GLU A 1 79 ? -6.776 -1.282 0.947 1.00 72.88 79 GLU A C 1
ATOM 616 O O . GLU A 1 79 ? -7.329 -0.442 1.651 1.00 72.88 79 GLU A O 1
ATOM 621 N N . ASP A 1 80 ? -5.872 -2.143 1.433 1.00 80.44 80 ASP A N 1
ATOM 622 C CA . ASP A 1 80 ? -5.530 -2.218 2.857 1.00 80.44 80 ASP A CA 1
ATOM 623 C C . ASP A 1 80 ? -4.917 -0.899 3.323 1.00 80.44 80 ASP A C 1
ATOM 625 O O . ASP A 1 80 ? -5.297 -0.349 4.352 1.00 80.44 80 ASP A O 1
ATOM 629 N N . PHE A 1 81 ? -4.005 -0.339 2.534 1.00 77.94 81 PHE A N 1
ATOM 630 C CA . PHE A 1 81 ? -3.363 0.919 2.884 1.00 77.94 81 PHE A CA 1
ATOM 631 C C . PHE A 1 81 ? -4.267 2.127 2.682 1.00 77.94 81 PHE A C 1
ATOM 633 O O . PHE A 1 81 ? -4.146 3.083 3.442 1.00 77.94 81 PHE A O 1
ATOM 640 N N . LEU A 1 82 ? -5.156 2.106 1.685 1.00 76.94 82 LEU A N 1
ATOM 641 C CA . LEU A 1 82 ? -6.135 3.177 1.498 1.00 76.94 82 LEU A CA 1
ATOM 642 C C . LEU A 1 82 ? -7.051 3.283 2.716 1.00 76.94 82 LEU A C 1
ATOM 644 O O . LEU A 1 82 ? -7.178 4.369 3.278 1.00 76.94 82 LEU A O 1
ATOM 648 N N . LEU A 1 83 ? -7.602 2.154 3.166 1.00 81.62 83 LEU A N 1
ATOM 649 C CA . LEU A 1 83 ? -8.463 2.125 4.339 1.00 81.62 83 LEU A CA 1
ATOM 650 C C . LEU A 1 83 ? -7.696 2.519 5.607 1.00 81.62 83 LEU A C 1
ATOM 652 O O . LEU A 1 83 ? -8.129 3.405 6.335 1.00 81.62 83 LEU A O 1
ATOM 656 N N . LEU A 1 84 ? -6.519 1.932 5.850 1.00 84.38 84 LEU A N 1
ATOM 657 C CA . LEU A 1 84 ? -5.711 2.270 7.028 1.00 84.38 84 LEU A CA 1
ATOM 658 C C . LEU A 1 84 ? -5.298 3.746 7.046 1.00 84.38 84 LEU A C 1
ATOM 660 O O . LEU A 1 84 ? -5.254 4.342 8.116 1.00 84.38 84 LEU A O 1
ATOM 664 N N . ASN A 1 85 ? -5.000 4.348 5.890 1.00 80.94 85 ASN A N 1
ATOM 665 C CA . ASN A 1 85 ? -4.710 5.778 5.810 1.00 80.94 85 ASN A CA 1
ATOM 666 C C . ASN A 1 85 ? -5.957 6.628 6.084 1.00 80.94 85 ASN A C 1
ATOM 668 O O . ASN A 1 85 ? -5.813 7.675 6.708 1.00 80.94 85 ASN A O 1
ATOM 672 N N . ASP A 1 86 ? -7.151 6.192 5.672 1.00 78.94 86 ASP A N 1
ATOM 673 C CA . ASP A 1 86 ? -8.406 6.899 5.957 1.00 78.94 86 ASP A CA 1
ATOM 674 C C . ASP A 1 86 ? -8.643 7.045 7.469 1.00 78.94 86 ASP A C 1
ATOM 676 O O . ASP A 1 86 ? -8.912 8.149 7.937 1.00 78.94 86 ASP A O 1
ATOM 680 N N . ALA A 1 87 ? -8.384 5.999 8.264 1.00 79.06 87 ALA A N 1
ATOM 681 C CA . ALA A 1 87 ? -8.443 6.089 9.733 1.00 79.06 87 ALA A CA 1
ATOM 682 C C . ALA A 1 87 ? -7.430 7.063 10.358 1.00 79.06 87 ALA A C 1
ATOM 684 O O . ALA A 1 87 ? -7.590 7.461 11.512 1.00 79.06 87 ALA A O 1
ATOM 685 N N . LEU A 1 88 ? -6.372 7.438 9.633 1.00 77.31 88 LEU A N 1
ATOM 686 C CA . LEU A 1 88 ? -5.380 8.409 10.101 1.00 77.31 88 LEU A CA 1
ATOM 687 C C . LEU A 1 88 ? -5.749 9.853 9.743 1.00 77.31 88 LEU A C 1
ATOM 689 O O . LEU A 1 88 ? -5.119 10.778 10.264 1.00 77.31 88 LEU A O 1
ATOM 693 N N . ILE A 1 89 ? -6.737 10.061 8.869 1.00 73.19 89 ILE A N 1
ATOM 694 C CA . ILE A 1 89 ? -7.225 11.391 8.512 1.00 73.19 89 ILE A CA 1
ATOM 695 C C . ILE A 1 89 ? -8.081 11.924 9.667 1.00 73.19 89 ILE A C 1
ATOM 697 O O . ILE A 1 89 ? -8.970 11.247 10.187 1.00 73.19 89 ILE A O 1
ATOM 701 N N . VAL A 1 90 ? -7.803 13.165 10.075 1.00 57.34 90 VAL A N 1
ATOM 702 C CA . VAL A 1 90 ? -8.546 13.864 11.134 1.00 57.34 90 VAL A CA 1
ATOM 703 C C . VAL A 1 90 ? -10.044 13.853 10.806 1.00 57.34 90 VAL A C 1
ATOM 705 O O . VAL A 1 90 ? -10.445 14.266 9.718 1.00 57.34 90 VAL A O 1
ATOM 708 N N . GLY A 1 91 ? -10.863 13.378 11.748 1.00 58.16 91 GLY A N 1
ATOM 709 C CA . GLY A 1 91 ? -12.322 13.341 11.625 1.00 58.16 91 GLY A CA 1
ATOM 710 C C . GLY A 1 91 ? -12.920 12.045 11.065 1.00 58.16 91 GLY A C 1
ATOM 711 O O . GLY A 1 91 ? -14.137 11.980 10.933 1.00 58.16 91 GLY A O 1
ATOM 712 N N . HIS A 1 92 ? -12.135 10.999 10.761 1.00 64.94 92 HIS A N 1
ATOM 713 C CA . HIS A 1 92 ? -12.703 9.688 10.387 1.00 64.94 92 HIS A CA 1
ATOM 714 C C . HIS A 1 92 ? -13.660 9.149 11.467 1.00 64.94 92 HIS A C 1
ATOM 716 O O . HIS A 1 92 ? -14.770 8.722 11.169 1.00 64.94 92 HIS A O 1
ATOM 722 N N . LEU A 1 93 ? -13.257 9.240 12.736 1.00 61.41 93 LEU A N 1
ATOM 723 C CA . LEU A 1 93 ? -14.068 8.791 13.871 1.00 61.41 93 LEU A CA 1
ATOM 724 C C . LEU A 1 93 ? -15.294 9.684 14.111 1.00 61.41 93 LEU A C 1
ATOM 726 O O . LEU A 1 93 ? -16.349 9.175 14.477 1.00 61.41 93 LEU A O 1
ATOM 730 N N . ASP A 1 94 ? -15.188 10.986 13.835 1.00 60.41 94 ASP A N 1
ATOM 731 C CA . ASP A 1 94 ? -16.321 11.915 13.930 1.00 60.41 94 ASP A CA 1
ATOM 732 C C . ASP A 1 94 ? -17.391 11.600 12.870 1.00 60.41 94 ASP A C 1
ATOM 734 O O . ASP A 1 94 ? -18.580 11.743 13.136 1.00 60.41 94 ASP A O 1
ATOM 738 N N . ARG A 1 95 ? -16.983 11.100 11.691 1.00 60.47 95 ARG A N 1
ATOM 739 C CA . ARG A 1 95 ? -17.896 10.624 10.633 1.00 60.47 95 ARG A CA 1
ATOM 740 C C . ARG A 1 95 ? -18.593 9.308 10.981 1.00 60.47 95 ARG A C 1
ATOM 742 O O . ARG A 1 95 ? -19.674 9.057 10.470 1.00 60.47 95 ARG A O 1
ATOM 749 N N . LEU A 1 96 ? -17.995 8.469 11.828 1.00 58.19 96 LEU A N 1
ATOM 750 C CA . LEU A 1 96 ? -18.630 7.230 12.294 1.00 58.19 96 LEU A CA 1
ATOM 751 C C . LEU A 1 96 ? -19.685 7.494 13.387 1.00 58.19 96 LEU A C 1
ATOM 753 O O . LEU A 1 96 ? -20.554 6.657 13.612 1.00 58.19 96 LEU A O 1
ATOM 757 N N . GLY A 1 97 ? -19.603 8.635 14.081 1.00 53.00 97 GLY A N 1
ATOM 758 C CA . GLY A 1 97 ? -20.471 8.992 15.208 1.00 53.00 97 GLY A CA 1
ATOM 759 C C . GLY A 1 97 ? -21.779 9.704 14.846 1.00 53.00 97 GLY A C 1
ATOM 760 O O . GLY A 1 97 ? -22.540 10.032 15.753 1.00 53.00 97 GLY A O 1
ATOM 761 N N . ASP A 1 98 ? -22.068 9.957 13.564 1.00 54.38 98 ASP A N 1
ATOM 762 C CA . ASP A 1 98 ? -23.224 10.778 13.158 1.00 54.38 98 ASP A CA 1
ATOM 763 C C . ASP A 1 98 ? -24.586 10.053 13.193 1.00 54.38 98 ASP A C 1
ATOM 765 O O . ASP A 1 98 ? -25.618 10.639 12.858 1.00 54.38 98 ASP A O 1
ATOM 769 N N . GLY A 1 99 ? -24.617 8.795 13.645 1.00 49.88 99 GLY A N 1
ATOM 770 C CA . GLY A 1 99 ? -25.851 8.033 13.853 1.00 49.88 99 GLY A CA 1
ATOM 771 C C . GLY A 1 99 ? -26.598 7.673 12.567 1.00 49.88 99 GLY A C 1
ATOM 772 O O . GLY A 1 99 ? -27.669 7.064 12.637 1.00 49.88 99 GLY A O 1
ATOM 773 N N . SER A 1 100 ? -26.060 8.002 11.391 1.00 48.16 100 SER A N 1
ATOM 774 C CA . SER A 1 100 ? -26.546 7.438 10.144 1.00 48.16 100 SER A CA 1
ATOM 775 C C . SER A 1 100 ? -25.972 6.027 9.984 1.00 48.16 100 SER A C 1
ATOM 777 O O . SER A 1 100 ? -24.831 5.745 10.336 1.00 48.16 100 SER A O 1
ATOM 779 N N . SER A 1 101 ? -26.818 5.095 9.549 1.00 47.84 101 SER A N 1
ATOM 780 C CA . SER A 1 101 ? -26.566 3.652 9.449 1.00 47.84 101 SER A CA 1
ATOM 781 C C . SER A 1 101 ? -25.493 3.323 8.394 1.00 47.84 101 SER A C 1
ATOM 783 O O . SER A 1 101 ? -25.772 2.735 7.350 1.00 47.84 101 SER A O 1
ATOM 785 N N . HIS A 1 102 ? -24.257 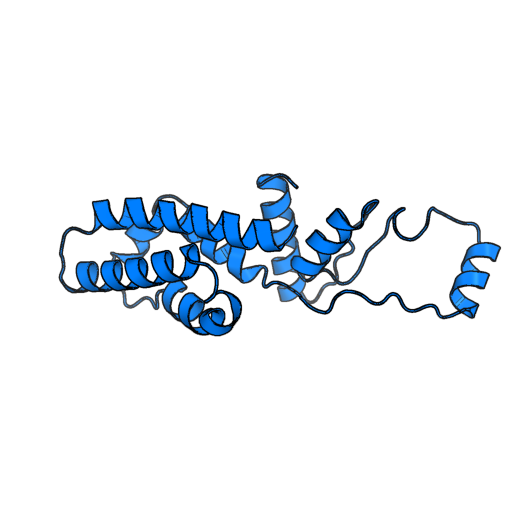3.752 8.626 1.00 53.59 102 HIS A N 1
ATOM 786 C CA . HIS A 1 102 ? -23.129 3.489 7.755 1.00 53.59 102 HIS A CA 1
ATOM 787 C C . HIS A 1 102 ? -22.392 2.243 8.236 1.00 53.59 102 HIS A C 1
ATOM 789 O O . HIS A 1 102 ? -21.893 2.169 9.357 1.00 53.59 102 HIS A O 1
ATOM 7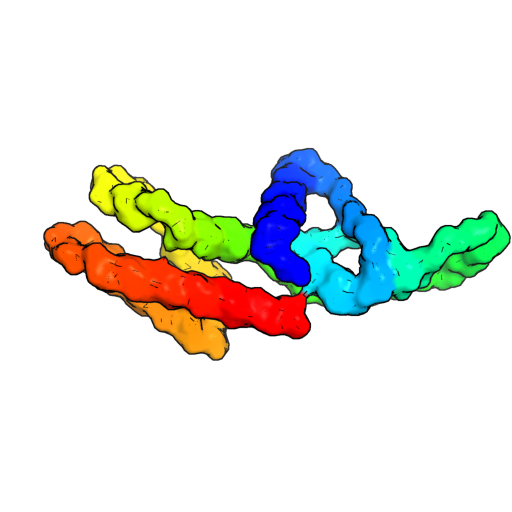95 N N . VAL A 1 103 ? -22.337 1.248 7.350 1.00 67.88 103 VAL A N 1
ATOM 796 C CA . VAL A 1 103 ? -21.465 0.080 7.475 1.00 67.88 103 VAL A CA 1
ATOM 797 C C . VAL A 1 103 ? -20.038 0.594 7.643 1.00 67.88 103 VAL A C 1
ATOM 799 O O . VAL A 1 103 ? -19.499 1.239 6.742 1.00 67.88 103 VAL A O 1
ATOM 802 N N . CYS A 1 104 ? -19.442 0.360 8.812 1.00 76.56 104 CYS A N 1
ATOM 803 C CA . CYS A 1 104 ? -18.067 0.759 9.064 1.00 76.56 104 CYS A CA 1
ATOM 804 C C . CYS A 1 104 ? -17.135 -0.075 8.170 1.00 76.56 104 CYS A C 1
ATOM 806 O O . CYS A 1 104 ? -17.082 -1.297 8.332 1.00 76.56 104 CYS A O 1
ATOM 808 N N . PRO A 1 105 ? -16.357 0.543 7.263 1.00 79.06 105 PRO A N 1
ATOM 809 C CA . PRO A 1 105 ? -15.533 -0.197 6.307 1.00 79.06 105 PRO A CA 1
ATOM 810 C C . PRO A 1 105 ? -14.411 -1.005 6.980 1.00 79.06 105 PRO A C 1
ATOM 812 O O . PRO A 1 105 ? -13.876 -1.941 6.388 1.00 79.06 105 PRO A O 1
ATOM 815 N N . PHE A 1 106 ? -14.063 -0.678 8.229 1.00 86.25 106 PHE A N 1
ATOM 816 C CA . PHE A 1 106 ? -13.102 -1.439 9.021 1.00 86.25 106 PHE A CA 1
ATOM 817 C C . PHE A 1 106 ? -13.646 -2.772 9.522 1.00 86.25 106 PHE A C 1
ATOM 819 O O . PHE A 1 106 ? -12.852 -3.692 9.700 1.00 86.25 106 PHE A O 1
ATOM 826 N N . PHE A 1 107 ? -14.961 -2.899 9.729 1.00 85.00 107 PHE A N 1
ATOM 827 C CA . PHE A 1 107 ? -15.553 -4.148 10.204 1.00 85.00 107 PHE A CA 1
ATOM 828 C C . PHE A 1 107 ? -15.317 -5.271 9.186 1.00 85.00 107 PHE A C 1
ATOM 830 O O . PHE A 1 107 ? -14.601 -6.231 9.479 1.00 85.00 107 PHE A O 1
ATOM 837 N N . ASP A 1 108 ? -15.793 -5.068 7.954 1.00 83.31 108 ASP A N 1
ATOM 838 C CA . ASP A 1 108 ? -15.597 -6.002 6.841 1.00 83.31 108 ASP A CA 1
ATOM 839 C C . ASP A 1 108 ? -14.108 -6.227 6.560 1.00 83.31 108 ASP A C 1
ATOM 841 O O . ASP A 1 108 ? -13.667 -7.340 6.278 1.00 83.31 108 ASP A O 1
ATOM 845 N N . TRP A 1 109 ? -13.296 -5.171 6.655 1.00 88.25 109 TRP A N 1
ATOM 846 C CA . TRP A 1 109 ? -11.867 -5.292 6.405 1.00 88.25 109 TRP A CA 1
ATOM 847 C C . TRP A 1 109 ? -11.163 -6.198 7.418 1.00 88.25 109 TRP A C 1
ATOM 849 O O . TRP A 1 109 ? -10.398 -7.074 7.006 1.00 88.25 109 TRP A O 1
ATOM 859 N N . PHE A 1 110 ? -11.419 -6.026 8.720 1.00 90.94 110 PHE A N 1
ATOM 860 C CA . PHE A 1 110 ? -10.841 -6.890 9.752 1.00 90.94 110 PHE A CA 1
ATOM 861 C C . PHE A 1 110 ? -11.294 -8.344 9.580 1.00 90.94 110 PHE A C 1
ATOM 863 O O . PHE A 1 110 ? -10.470 -9.248 9.721 1.00 90.94 110 PHE A O 1
ATOM 870 N N . GLU A 1 111 ? -12.555 -8.579 9.215 1.00 88.31 111 GLU A N 1
ATOM 871 C CA . GLU A 1 111 ? -13.067 -9.927 8.956 1.00 88.31 111 GLU A CA 1
ATOM 872 C C . GLU A 1 111 ? -12.374 -10.568 7.742 1.00 88.31 111 GLU A C 1
ATOM 874 O O . GLU A 1 111 ? -11.727 -11.612 7.860 1.00 88.31 111 GLU A O 1
ATOM 879 N N . ILE A 1 112 ? -12.407 -9.904 6.581 1.00 85.94 112 ILE A N 1
ATOM 880 C CA . ILE A 1 112 ? -11.833 -10.432 5.334 1.00 85.94 112 ILE A CA 1
ATOM 881 C C . ILE A 1 112 ? -10.318 -10.650 5.474 1.00 85.94 112 ILE A C 1
ATOM 883 O O . ILE A 1 112 ? -9.750 -11.566 4.871 1.00 85.94 112 ILE A O 1
ATOM 887 N N . ARG A 1 113 ? -9.623 -9.802 6.240 1.00 88.44 113 ARG A N 1
ATOM 888 C CA . ARG A 1 113 ? -8.164 -9.875 6.400 1.00 88.44 113 ARG A CA 1
ATOM 889 C C . ARG A 1 113 ? -7.695 -10.717 7.576 1.00 88.44 113 ARG A C 1
ATOM 891 O O . ARG A 1 113 ? -6.482 -10.906 7.704 1.00 88.44 113 ARG A O 1
ATOM 898 N N . GLN A 1 114 ? -8.603 -11.292 8.362 1.00 87.56 114 GLN A N 1
ATOM 899 C CA . GLN A 1 114 ? -8.249 -12.140 9.497 1.00 87.56 114 GLN A CA 1
ATOM 900 C C . GLN A 1 114 ? -7.296 -13.269 9.086 1.00 87.56 114 GLN A C 1
ATOM 902 O O . GLN A 1 114 ? -6.232 -13.410 9.676 1.00 87.56 114 GLN A O 1
ATOM 907 N N . GLY A 1 115 ? -7.596 -13.996 8.004 1.00 83.50 115 GLY A N 1
ATOM 908 C CA . GLY A 1 115 ? -6.739 -15.087 7.515 1.00 83.50 115 GLY A CA 1
ATOM 909 C C . GLY A 1 115 ? -5.373 -14.650 6.965 1.00 83.50 115 GLY A C 1
ATOM 910 O O . GLY A 1 115 ? -4.516 -15.494 6.715 1.00 83.50 115 GLY A O 1
ATOM 911 N N . ARG A 1 116 ? -5.158 -13.345 6.753 1.00 83.12 116 ARG A N 1
ATOM 912 C CA . ARG A 1 116 ? -3.911 -12.793 6.202 1.00 83.12 116 ARG A CA 1
ATOM 913 C C . ARG A 1 116 ? -3.020 -12.172 7.274 1.00 83.12 116 ARG A C 1
ATOM 915 O O . ARG A 1 116 ? -1.800 -12.300 7.187 1.00 83.12 116 ARG A O 1
ATOM 922 N N . TRP A 1 117 ? -3.615 -11.485 8.247 1.00 88.38 117 TRP A N 1
ATOM 923 C CA . TRP A 1 117 ? -2.895 -10.655 9.216 1.00 88.38 117 TRP A CA 1
ATOM 924 C C . TRP A 1 117 ? -3.046 -11.114 10.673 1.00 88.38 117 TRP A C 1
ATOM 926 O O . TRP A 1 117 ? -2.509 -10.451 11.556 1.00 88.38 117 TRP A O 1
ATOM 936 N N . SER A 1 118 ? -3.695 -12.255 10.940 1.00 85.31 118 SER A N 1
ATOM 937 C CA . SER A 1 118 ? -3.910 -12.793 12.299 1.00 85.31 118 SER A CA 1
ATOM 938 C C . SER A 1 118 ? -2.640 -12.966 13.135 1.00 85.31 118 SER A C 1
ATOM 940 O O . SER A 1 118 ? -2.698 -12.866 14.355 1.00 85.31 118 SER A O 1
ATOM 942 N N . GLU A 1 119 ? -1.496 -13.215 12.495 1.00 89.44 119 GLU A N 1
ATOM 943 C CA . GLU A 1 119 ? -0.193 -13.381 13.158 1.00 89.44 119 GLU A CA 1
ATOM 944 C C . GLU A 1 119 ? 0.391 -12.055 13.682 1.00 89.44 119 GLU A C 1
ATOM 946 O O . GLU A 1 119 ? 1.333 -12.045 14.476 1.00 89.44 119 GLU A O 1
ATOM 951 N N . LEU A 1 120 ? -0.116 -10.909 13.215 1.00 91.94 120 LEU A N 1
ATOM 952 C CA . LEU A 1 120 ? 0.340 -9.600 13.667 1.00 91.94 120 LEU A CA 1
ATOM 953 C C . LEU A 1 120 ? -0.390 -9.226 14.958 1.00 91.94 120 LEU A C 1
ATOM 955 O O . LEU A 1 120 ? -1.605 -9.032 14.973 1.00 91.94 120 LEU A O 1
ATOM 959 N N . ARG A 1 121 ? 0.363 -9.040 16.047 1.00 94.25 121 ARG A N 1
ATOM 960 C CA . ARG A 1 121 ? -0.206 -8.567 17.318 1.00 94.25 121 ARG A CA 1
ATOM 961 C C . ARG A 1 121 ? -0.931 -7.230 17.146 1.00 94.25 121 ARG A C 1
ATOM 963 O O . ARG A 1 121 ? -2.012 -7.054 17.699 1.00 94.25 121 ARG A O 1
ATOM 970 N N . SER A 1 122 ? -0.364 -6.319 16.357 1.00 94.25 122 SER A N 1
ATOM 971 C CA . SER A 1 122 ? -0.974 -5.028 16.024 1.00 94.25 122 SER A CA 1
ATOM 972 C C . SER A 1 122 ? -2.328 -5.174 15.321 1.00 94.25 122 SER A C 1
ATOM 974 O O . SER A 1 122 ? -3.225 -4.372 15.568 1.00 94.25 122 SER A O 1
ATOM 976 N N . PHE A 1 123 ? -2.529 -6.228 14.518 1.00 94.81 123 PHE A N 1
ATOM 977 C CA . PHE A 1 123 ? -3.815 -6.512 13.873 1.00 94.81 123 PHE A CA 1
ATOM 978 C C . PHE A 1 123 ? -4.863 -6.936 14.901 1.00 94.81 123 PHE A C 1
ATOM 980 O O . PHE A 1 123 ? -5.946 -6.356 14.948 1.00 94.81 123 PHE A O 1
ATOM 987 N N . ALA A 1 124 ? -4.520 -7.892 15.769 1.00 94.19 124 ALA A N 1
ATOM 988 C CA . ALA A 1 124 ? -5.417 -8.357 16.825 1.00 94.19 124 ALA A CA 1
ATOM 989 C C . ALA A 1 124 ? -5.814 -7.220 17.784 1.00 94.19 124 ALA A C 1
ATOM 991 O O . ALA A 1 124 ? -6.991 -7.070 18.119 1.00 94.19 124 ALA A O 1
ATOM 992 N N . THR A 1 125 ? -4.853 -6.380 18.183 1.00 95.38 125 THR A N 1
ATOM 993 C CA . THR A 1 125 ? -5.118 -5.230 19.058 1.00 95.38 125 THR A CA 1
ATOM 994 C C . THR A 1 125 ? -6.025 -4.205 18.376 1.00 95.38 125 THR A C 1
ATOM 996 O O . THR A 1 125 ? -7.027 -3.794 18.964 1.00 95.38 125 THR A O 1
ATOM 999 N N . ALA A 1 126 ? -5.728 -3.825 17.127 1.00 94.25 126 ALA A N 1
ATOM 1000 C CA . ALA A 1 126 ? -6.532 -2.857 16.384 1.00 94.25 126 ALA A CA 1
ATOM 1001 C C . ALA A 1 126 ? -7.972 -3.351 16.148 1.00 94.25 126 ALA A C 1
ATOM 1003 O O . ALA A 1 126 ? -8.908 -2.570 16.321 1.00 94.25 126 ALA A O 1
ATOM 1004 N N . ALA A 1 127 ? -8.161 -4.637 15.829 1.00 93.31 127 ALA A N 1
ATOM 1005 C CA . ALA A 1 127 ? -9.479 -5.247 15.633 1.00 93.31 127 ALA A CA 1
ATOM 1006 C C . ALA A 1 127 ? -10.306 -5.287 16.933 1.00 93.31 127 ALA A C 1
ATOM 1008 O O . ALA A 1 127 ? -11.488 -4.928 16.951 1.00 93.31 127 ALA A O 1
ATOM 1009 N N . SER A 1 128 ? -9.676 -5.672 18.050 1.00 94.19 128 SER A N 1
ATOM 1010 C CA . SER A 1 128 ? -10.333 -5.707 19.363 1.00 94.19 128 SER A CA 1
ATOM 1011 C C . SER A 1 128 ? -10.763 -4.312 19.813 1.00 94.19 128 SER A C 1
ATOM 1013 O O . SER A 1 128 ? -11.885 -4.125 20.279 1.00 94.19 128 SER A O 1
ATOM 1015 N N . MET A 1 129 ? -9.883 -3.319 19.677 1.00 92.75 129 MET A N 1
ATOM 1016 C CA . MET A 1 129 ? -10.191 -1.938 20.050 1.00 92.75 129 MET A CA 1
ATOM 1017 C C . MET A 1 129 ? -11.264 -1.323 19.149 1.00 92.75 129 MET A C 1
ATOM 1019 O O . MET A 1 129 ? -12.127 -0.607 19.646 1.00 92.75 129 MET A O 1
ATOM 1023 N N . HIS A 1 130 ? -11.260 -1.645 17.853 1.00 90.56 130 HIS A N 1
ATOM 1024 C CA . HIS A 1 130 ? -12.319 -1.238 16.931 1.00 90.56 130 HIS A CA 1
ATOM 1025 C C . HIS A 1 130 ? -13.697 -1.760 17.374 1.00 90.56 130 HIS A C 1
ATOM 1027 O O . HIS A 1 130 ? -14.670 -1.014 17.407 1.00 90.56 130 HIS A O 1
ATOM 1033 N N . THR A 1 131 ? -13.770 -3.024 17.801 1.00 90.06 131 THR A N 1
ATOM 1034 C CA . THR A 1 131 ? -15.010 -3.621 18.330 1.00 90.06 131 THR A CA 1
ATOM 1035 C C . THR A 1 131 ? -15.488 -2.902 19.598 1.00 90.06 131 THR A C 1
ATOM 1037 O O . THR A 1 131 ? -16.672 -2.611 19.747 1.00 90.06 131 THR A O 1
ATOM 1040 N N . GLN A 1 132 ? -14.563 -2.563 20.504 1.00 90.25 132 GLN A N 1
ATOM 1041 C CA . GLN A 1 132 ? -14.880 -1.813 21.725 1.00 90.25 132 GLN A CA 1
ATOM 1042 C C . GLN A 1 132 ? -15.372 -0.390 21.430 1.00 90.25 132 GLN A C 1
ATOM 1044 O O . GLN A 1 132 ? -16.283 0.083 22.106 1.00 90.25 132 GLN A O 1
ATOM 1049 N N . LEU A 1 133 ? -14.806 0.282 20.422 1.00 88.06 133 LEU A N 1
ATOM 1050 C CA . LEU A 1 133 ? -15.273 1.599 19.986 1.00 88.06 133 LEU A CA 1
ATOM 1051 C C . LEU A 1 133 ? -16.736 1.552 19.560 1.00 88.06 133 LEU A C 1
ATOM 1053 O O . LEU A 1 133 ? -17.529 2.334 20.074 1.00 88.06 133 LEU A O 1
ATOM 1057 N N . HIS A 1 134 ? -17.105 0.597 18.705 1.00 83.38 134 HIS A N 1
ATOM 1058 C CA . HIS A 1 134 ? -18.494 0.440 18.274 1.00 83.38 134 HIS A CA 1
ATOM 1059 C C . HIS A 1 134 ? -19.444 0.187 19.445 1.00 83.38 134 HIS A C 1
ATOM 1061 O O . HIS A 1 134 ? -20.473 0.847 19.537 1.00 83.38 134 HIS A O 1
ATOM 1067 N N . HIS A 1 135 ? -19.060 -0.667 20.396 1.00 87.12 135 HIS A N 1
ATOM 1068 C CA . HIS A 1 135 ? -19.860 -0.896 21.600 1.00 87.12 135 HIS A CA 1
ATOM 1069 C C . HIS A 1 135 ? -20.067 0.389 22.430 1.00 87.12 135 HIS A C 1
ATOM 1071 O O . HIS A 1 135 ? -21.157 0.634 22.943 1.00 87.12 135 HIS A O 1
ATOM 1077 N N . LEU A 1 136 ? -19.041 1.237 22.580 1.00 86.31 136 LEU A N 1
ATOM 1078 C CA . LEU A 1 136 ? -19.181 2.520 23.287 1.00 86.31 136 LEU A CA 1
ATOM 1079 C C . LEU A 1 136 ? -20.072 3.503 22.519 1.00 86.31 136 LEU A C 1
ATOM 1081 O O . LEU A 1 136 ? -20.899 4.177 23.133 1.00 86.31 136 LEU A O 1
ATOM 1085 N N . MET A 1 137 ? -19.928 3.561 21.194 1.00 82.88 137 MET A N 1
ATOM 1086 C CA . MET A 1 137 ? -20.710 4.438 20.320 1.00 82.88 137 MET A CA 1
ATOM 1087 C C . MET A 1 137 ? -22.195 4.059 20.321 1.00 82.88 137 MET A C 1
ATOM 1089 O O . MET A 1 137 ? -23.047 4.927 20.495 1.00 82.88 137 MET A O 1
ATOM 1093 N N . GLU A 1 138 ? -22.510 2.765 20.221 1.00 82.69 138 GLU A N 1
ATOM 1094 C CA . GLU A 1 138 ? -23.881 2.239 20.298 1.00 82.69 138 GLU A CA 1
ATOM 1095 C C . GLU A 1 138 ? 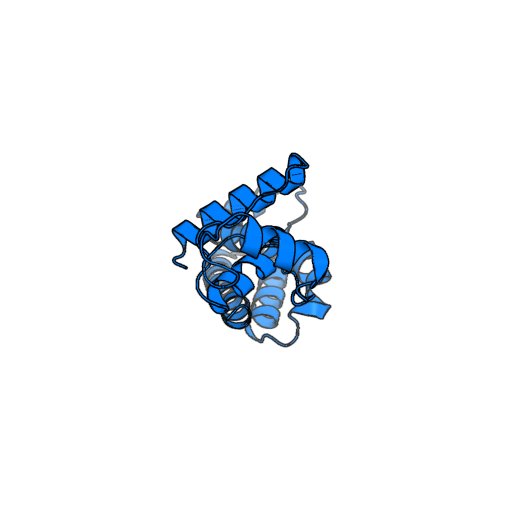-24.560 2.544 21.639 1.00 82.69 138 GLU A C 1
ATOM 1097 O O . GLU A 1 138 ? -25.782 2.656 21.715 1.00 82.69 138 GLU A O 1
ATOM 1102 N N . HIS A 1 139 ? -23.782 2.674 22.713 1.00 84.31 139 HIS A N 1
ATOM 1103 C CA . HIS A 1 139 ? -24.286 2.956 24.057 1.00 84.31 139 HIS A CA 1
ATOM 1104 C C . HIS A 1 139 ? -24.170 4.434 24.453 1.00 84.31 139 HIS A C 1
ATOM 1106 O O . HIS A 1 139 ? -24.405 4.771 25.614 1.00 84.31 139 HIS A O 1
ATOM 1112 N N . GLY A 1 140 ? -23.791 5.322 23.523 1.00 79.31 140 GLY A N 1
ATOM 1113 C CA . GLY A 1 140 ? -23.635 6.759 23.782 1.00 79.31 140 GLY A CA 1
ATOM 1114 C C . GLY A 1 140 ? -22.596 7.090 24.861 1.00 79.31 140 GLY A C 1
ATOM 1115 O O . GLY A 1 140 ? -22.699 8.120 25.524 1.00 79.31 140 GLY A O 1
ATOM 1116 N N . SER A 1 141 ? -21.630 6.197 25.081 1.00 84.31 141 SER A N 1
ATOM 1117 C CA . SER A 1 141 ? -20.553 6.370 26.058 1.00 84.31 141 SER A CA 1
ATOM 1118 C C . SER A 1 141 ? -19.413 7.212 25.478 1.00 84.31 141 SER A C 1
ATOM 1120 O O . SER A 1 141 ? -19.207 7.229 24.266 1.00 84.31 141 SER A O 1
ATOM 1122 N N . ASP A 1 142 ? -18.631 7.889 26.327 1.00 85.38 142 ASP A N 1
ATOM 1123 C CA . ASP A 1 142 ? -17.451 8.630 25.861 1.00 85.38 142 ASP A CA 1
ATOM 1124 C C . ASP A 1 142 ? -16.391 7.674 25.291 1.00 85.38 142 ASP A C 1
ATOM 1126 O O . ASP A 1 142 ? -15.830 6.837 26.002 1.00 85.38 142 ASP A O 1
ATOM 1130 N N . TYR A 1 143 ? -16.117 7.809 23.994 1.00 84.44 143 TYR A N 1
ATOM 1131 C CA . TYR A 1 143 ? -15.186 6.966 23.250 1.00 84.44 143 TYR A CA 1
ATOM 1132 C C . TYR A 1 143 ? -13.894 7.693 22.844 1.00 84.44 143 TYR A C 1
ATOM 1134 O O . TYR A 1 143 ? -12.969 7.036 22.368 1.00 84.44 143 TYR A O 1
ATOM 1142 N N . HIS A 1 144 ? -13.767 9.014 23.043 1.00 83.81 144 HIS A N 1
ATOM 1143 C CA . HIS A 1 144 ? -12.686 9.829 22.452 1.00 83.81 144 HIS A CA 1
ATOM 1144 C C . HIS A 1 144 ? -11.279 9.369 22.854 1.00 83.81 144 HIS A C 1
ATOM 1146 O O . HIS A 1 144 ? -10.359 9.327 22.026 1.00 83.81 144 HIS A O 1
ATOM 1152 N N . ALA A 1 145 ? -11.105 8.995 24.125 1.00 86.06 145 ALA A N 1
ATOM 1153 C CA . ALA A 1 145 ? -9.837 8.481 24.627 1.00 86.06 145 ALA A CA 1
ATOM 1154 C C . ALA A 1 145 ? -9.467 7.158 23.942 1.00 86.06 145 ALA A C 1
ATOM 1156 O O . ALA A 1 145 ? -8.351 7.022 23.435 1.00 86.06 145 ALA A O 1
ATOM 1157 N N . LEU A 1 146 ? -10.404 6.207 23.868 1.00 88.25 146 LEU A N 1
ATOM 1158 C CA . LEU A 1 146 ? -10.188 4.927 23.190 1.00 88.25 146 LEU A CA 1
ATOM 1159 C C . LEU A 1 146 ? -9.925 5.133 21.694 1.00 88.25 146 LEU A C 1
ATOM 1161 O O . LEU A 1 146 ? -9.055 4.477 21.127 1.00 88.25 146 LEU A O 1
ATOM 1165 N N . ALA A 1 147 ? -10.615 6.090 21.076 1.00 85.44 147 ALA A N 1
ATOM 1166 C CA . ALA A 1 147 ? -10.504 6.382 19.654 1.00 85.44 147 ALA A CA 1
ATOM 1167 C C . ALA A 1 147 ? -9.113 6.926 19.309 1.00 85.44 147 ALA A C 1
ATOM 1169 O O . ALA A 1 147 ? -8.465 6.464 18.371 1.00 85.44 147 ALA A O 1
ATOM 1170 N N . SER A 1 148 ? -8.593 7.827 20.146 1.00 85.62 148 SER A N 1
ATOM 1171 C CA . SER A 1 148 ? -7.226 8.344 20.024 1.00 85.62 148 SER A CA 1
ATOM 1172 C C . SER A 1 148 ? -6.175 7.236 20.154 1.00 85.62 148 SER A C 1
ATOM 1174 O O . SER A 1 148 ? -5.205 7.203 19.391 1.00 85.62 148 SER A O 1
ATOM 1176 N N . HIS A 1 149 ? -6.374 6.293 21.082 1.00 90.38 149 HIS A N 1
ATOM 1177 C CA . HIS A 1 149 ? -5.491 5.132 21.224 1.00 90.38 149 HIS A CA 1
ATOM 1178 C C . HIS A 1 149 ? -5.595 4.188 20.020 1.00 90.38 149 HIS A C 1
ATOM 1180 O O . HIS A 1 149 ? -4.574 3.692 19.540 1.00 90.38 149 HIS A O 1
ATOM 1186 N N . TRP A 1 150 ? -6.802 3.974 19.495 1.00 91.12 150 TRP A N 1
ATOM 1187 C CA . TRP A 1 150 ? -7.032 3.133 18.324 1.00 91.12 150 TRP A CA 1
ATOM 1188 C C . TRP A 1 150 ? -6.331 3.679 17.078 1.00 91.12 150 TRP A C 1
ATOM 1190 O O . TRP A 1 150 ? -5.644 2.926 16.393 1.00 91.12 150 TRP A O 1
ATOM 1200 N N . VAL A 1 151 ? -6.372 4.995 16.840 1.00 88.31 151 VAL A N 1
ATOM 1201 C CA . VAL A 1 151 ? -5.591 5.637 15.764 1.00 88.31 151 VAL A CA 1
ATOM 1202 C C . VAL A 1 151 ? -4.091 5.350 15.923 1.00 88.31 151 VAL A C 1
ATOM 1204 O O . VAL A 1 151 ? -3.389 5.115 14.939 1.00 88.31 151 VAL A O 1
ATOM 1207 N N . GLY A 1 152 ? -3.582 5.318 17.159 1.00 89.31 152 GLY A N 1
ATOM 1208 C CA . GLY A 1 152 ? -2.217 4.873 17.454 1.00 89.31 152 GLY A CA 1
ATOM 1209 C C . GLY A 1 152 ? -1.947 3.434 17.002 1.00 89.31 152 GLY A C 1
ATOM 1210 O O . GLY A 1 152 ? -0.940 3.182 16.341 1.00 89.31 152 GLY A O 1
ATOM 1211 N N . GLN A 1 153 ? -2.872 2.515 17.281 1.00 92.56 153 GLN A N 1
ATOM 1212 C CA . GLN A 1 153 ? -2.776 1.113 16.860 1.00 92.56 153 GLN A CA 1
ATOM 1213 C C . GLN A 1 153 ? -2.887 0.930 15.344 1.00 92.56 153 GLN A C 1
ATOM 1215 O O . GLN A 1 153 ? -2.188 0.092 14.784 1.00 92.56 153 GLN A O 1
ATOM 1220 N N . ILE A 1 154 ? -3.673 1.755 14.650 1.00 91.25 154 ILE A N 1
ATOM 1221 C CA . ILE A 1 154 ? -3.706 1.760 13.181 1.00 91.25 154 ILE A CA 1
ATOM 1222 C C . ILE A 1 154 ? -2.354 2.186 12.595 1.00 91.25 154 ILE A C 1
ATOM 1224 O O . ILE A 1 154 ? -1.903 1.590 11.615 1.00 91.25 154 ILE A O 1
ATOM 1228 N N . ARG A 1 155 ? -1.653 3.159 13.201 1.00 89.38 155 ARG A N 1
ATOM 1229 C CA . ARG A 1 155 ? -0.285 3.519 12.768 1.00 89.38 155 ARG A CA 1
ATOM 1230 C C . ARG A 1 155 ? 0.689 2.356 12.936 1.00 89.38 155 ARG A C 1
ATOM 1232 O O . ARG A 1 155 ? 1.494 2.115 12.037 1.00 89.38 155 ARG A O 1
ATOM 1239 N N . GLU A 1 156 ? 0.610 1.652 14.062 1.00 92.00 156 GLU A N 1
ATOM 1240 C CA . GLU A 1 156 ? 1.439 0.479 14.353 1.00 92.00 156 GLU A CA 1
ATOM 1241 C C . GLU A 1 156 ? 1.151 -0.657 13.364 1.00 92.00 156 GLU A C 1
ATOM 1243 O O . GLU A 1 156 ? 2.061 -1.113 12.676 1.00 92.00 156 GLU A O 1
ATOM 1248 N N . LEU A 1 157 ? -0.122 -1.019 13.183 1.00 91.81 157 LEU A N 1
ATOM 1249 C CA . LEU A 1 157 ? -0.562 -2.029 12.221 1.00 91.81 157 LEU A CA 1
ATOM 1250 C C . LEU A 1 157 ? -0.107 -1.704 10.796 1.00 91.81 157 LEU A C 1
ATOM 1252 O O . LEU A 1 157 ? 0.434 -2.558 10.097 1.00 91.81 157 LEU A O 1
ATOM 1256 N N . ARG A 1 158 ? -0.270 -0.450 10.365 1.00 88.25 158 ARG A N 1
ATOM 1257 C CA . ARG A 1 158 ? 0.211 0.013 9.060 1.00 88.25 158 ARG A CA 1
ATOM 1258 C C . ARG A 1 158 ? 1.726 -0.157 8.925 1.00 88.25 158 ARG A C 1
ATOM 1260 O O . ARG A 1 158 ? 2.194 -0.541 7.855 1.00 88.25 158 ARG A O 1
ATOM 1267 N N . SER A 1 159 ? 2.492 0.135 9.977 1.00 85.19 159 SER A N 1
ATOM 1268 C CA . SER A 1 159 ? 3.947 -0.054 9.991 1.00 85.19 159 SER A CA 1
ATOM 1269 C C . SER A 1 159 ? 4.331 -1.532 9.915 1.00 85.19 159 SER A C 1
ATOM 1271 O O . SER A 1 159 ? 5.209 -1.888 9.130 1.00 85.19 159 SER A O 1
ATOM 1273 N N . ASP A 1 160 ? 3.653 -2.396 10.667 1.00 88.56 160 ASP A N 1
ATOM 1274 C CA . ASP A 1 160 ? 3.890 -3.839 10.658 1.00 88.56 160 ASP A CA 1
ATOM 1275 C C . ASP A 1 160 ? 3.571 -4.449 9.296 1.00 88.56 160 ASP A C 1
ATOM 1277 O O . ASP A 1 160 ? 4.414 -5.149 8.732 1.00 88.56 160 ASP A O 1
ATOM 1281 N N . ILE A 1 161 ? 2.414 -4.121 8.715 1.00 84.25 161 ILE A N 1
ATOM 1282 C CA . ILE A 1 161 ? 2.063 -4.531 7.351 1.00 84.25 161 ILE A CA 1
ATOM 1283 C C . ILE A 1 161 ? 3.130 -4.029 6.374 1.00 84.25 161 ILE A C 1
ATOM 1285 O O . ILE A 1 161 ? 3.642 -4.822 5.588 1.00 84.25 161 ILE A O 1
ATOM 1289 N N . ALA A 1 162 ? 3.537 -2.755 6.460 1.00 76.94 162 ALA A N 1
ATOM 1290 C CA . ALA A 1 162 ? 4.583 -2.188 5.605 1.00 76.94 162 ALA A CA 1
ATOM 1291 C C . ALA A 1 162 ? 5.952 -2.870 5.786 1.00 76.94 162 ALA A C 1
ATOM 1293 O O . ALA A 1 162 ? 6.713 -2.983 4.829 1.00 76.94 162 ALA A O 1
ATOM 1294 N N . SER A 1 163 ? 6.287 -3.330 6.996 1.00 77.69 163 SER A N 1
ATOM 1295 C CA . SER A 1 163 ? 7.524 -4.071 7.276 1.00 77.69 163 SER A CA 1
ATOM 1296 C C . SER A 1 163 ? 7.543 -5.448 6.619 1.00 77.69 163 SER A C 1
ATOM 1298 O O . SER A 1 163 ? 8.597 -5.888 6.179 1.00 77.69 163 SER A O 1
ATOM 1300 N N . ARG A 1 164 ? 6.378 -6.090 6.481 1.00 74.00 164 ARG A N 1
ATOM 1301 C CA . ARG A 1 164 ? 6.225 -7.368 5.774 1.00 74.00 164 ARG A CA 1
ATOM 1302 C C . ARG A 1 164 ? 6.296 -7.217 4.250 1.00 74.00 164 ARG A C 1
ATOM 1304 O O . ARG A 1 164 ? 6.331 -8.233 3.565 1.00 74.00 164 ARG A O 1
ATOM 1311 N N . LEU A 1 165 ? 6.299 -5.979 3.739 1.00 61.97 165 LEU A N 1
ATOM 1312 C CA . LEU A 1 165 ? 6.555 -5.659 2.329 1.00 61.97 165 LEU A CA 1
ATOM 1313 C C . LEU A 1 165 ? 8.050 -5.440 2.019 1.00 61.97 165 LEU A C 1
ATOM 1315 O O . LEU A 1 165 ? 8.371 -5.090 0.882 1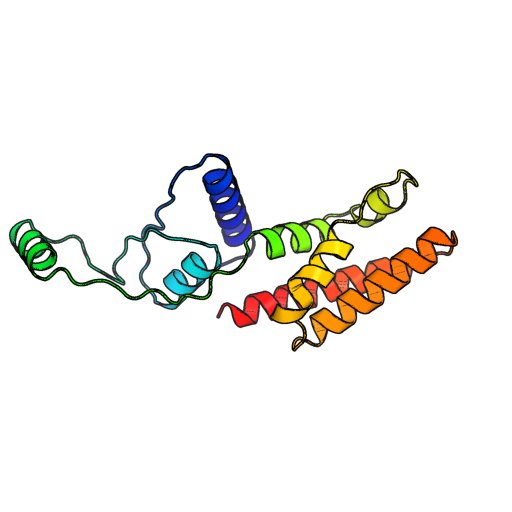.00 61.97 165 LEU A O 1
ATOM 1319 N N . ARG A 1 166 ? 8.937 -5.516 3.022 1.00 54.53 166 ARG A N 1
ATOM 1320 C CA . ARG A 1 166 ? 10.389 -5.363 2.849 1.00 54.53 166 ARG A CA 1
ATOM 1321 C C . ARG A 1 166 ? 11.067 -6.710 2.683 1.00 54.53 166 ARG A C 1
ATOM 1323 O O . ARG A 1 166 ? 10.604 -7.679 3.322 1.00 54.53 166 ARG A O 1
#

Foldseek 3Di:
DDPVVLVVLLVVLVVCVVVVHADEAEADCDPLSVLLCQQSVHDHYYHVVVHDDDDPVVVVVVVVVVDDDDDDPNHHHSVLVVLLVCLLDPCSLVVVLPPPPDDDPVQVVLVVCCVPCVPPPLSVVLNVLVVVLVVCSVVVHDCVVSSVVSNVSSVVSSVVVVVVSD

Radius of gyration: 20.42 Å; chains: 1; bounding box: 47×31×58 Å

Organism: NCBI:txid1121877

Sequence (166 aa):
MDVNSFAVVSSLSFLARIAGIRVVAEGVETTDELFRWIHLGGQLVQGYLYSRPIDLEAFLGILDRGELLHLPSRVFAVEDFLLLNDALIVGHLDRLGDGSSHVCPFFDWFEIRQGRWSELRSFATAASMHTQLHHLMEHGSDYHALASHWVGQIRELRSDIASRLR

pLDDT: mean 81.55, std 11.79, range [47.84, 97.19]